Protein AF-A0A9P7EQU3-F1 (afdb_monomer_lite)

Secondary structure (DSSP, 8-state):
-HHHHHHHHHHTTPPPPGGGS-HHHHTTS-----GGGGSS--PPPP-HHHHHHHHHHHHHH-TTHHHHHTSHHHHHHHHHH-TT--GGGS----

Structure (mmCIF, N/CA/C/O backbone):
data_AF-A0A9P7EQU3-F1
#
_entry.id   AF-A0A9P7EQU3-F1
#
loop_
_atom_site.group_PDB
_atom_site.id
_atom_site.type_symbol
_atom_site.label_atom_id
_atom_site.label_alt_id
_atom_site.label_comp_id
_atom_site.label_asym_id
_atom_site.label_entity_id
_atom_site.label_seq_id
_atom_site.pdbx_PDB_ins_code
_atom_site.Cartn_x
_atom_site.Cartn_y
_atom_site.Cartn_z
_atom_site.occupancy
_atom_site.B_iso_or_equiv
_atom_site.auth_seq_id
_atom_site.auth_comp_id
_atom_site.auth_asym_id
_atom_site.auth_atom_id
_atom_site.pdbx_PDB_model_num
ATOM 1 N N . HIS A 1 1 ? -33.448 10.717 46.526 1.00 63.88 1 HIS A N 1
ATOM 2 C CA . HIS A 1 1 ? -33.727 10.136 45.194 1.00 63.88 1 HIS A CA 1
ATOM 3 C C . HIS A 1 1 ? -32.862 8.915 44.875 1.00 63.88 1 HIS A C 1
ATOM 5 O O . HIS A 1 1 ? -33.439 7.856 44.687 1.00 63.88 1 HIS A O 1
ATOM 11 N N . PHE A 1 2 ? -31.523 8.987 44.901 1.00 76.06 2 PHE A N 1
ATOM 12 C CA . PHE A 1 2 ? -30.663 7.815 44.635 1.00 76.06 2 PHE A CA 1
ATOM 13 C C . PHE A 1 2 ? -30.882 6.583 45.550 1.00 76.06 2 PHE A C 1
ATOM 15 O O . PHE A 1 2 ? -30.907 5.475 45.023 1.00 76.06 2 PHE A O 1
ATOM 22 N N . PRO A 1 3 ? -31.127 6.717 46.873 1.00 78.81 3 PRO A N 1
ATOM 23 C CA . PRO A 1 3 ? -31.361 5.549 47.735 1.00 78.81 3 PRO A CA 1
ATOM 24 C C . PRO A 1 3 ? -32.598 4.722 47.354 1.00 78.81 3 PRO A C 1
ATOM 26 O O . PRO A 1 3 ? -32.574 3.504 47.462 1.00 78.81 3 PRO A O 1
ATOM 29 N N . VAL A 1 4 ? -33.654 5.384 46.866 1.00 83.75 4 VAL A N 1
ATOM 30 C CA . VAL A 1 4 ? -34.896 4.731 46.412 1.00 83.75 4 VAL A CA 1
ATOM 31 C C . VAL A 1 4 ? -34.685 4.030 45.068 1.00 83.75 4 VAL A C 1
ATOM 33 O O . VAL A 1 4 ? -35.199 2.942 44.848 1.00 83.75 4 VAL A O 1
ATOM 36 N N . TYR A 1 5 ? -33.893 4.632 44.179 1.00 80.12 5 TYR A N 1
ATOM 37 C CA . TYR A 1 5 ? -33.499 4.012 42.912 1.00 80.12 5 TYR A CA 1
ATOM 38 C C . TYR A 1 5 ? -32.643 2.756 43.143 1.00 80.12 5 TYR A C 1
ATOM 40 O O . TYR A 1 5 ? -32.908 1.710 42.558 1.00 80.12 5 TYR A O 1
ATOM 48 N N . LYS A 1 6 ? -31.666 2.835 44.057 1.00 84.38 6 LYS A N 1
ATOM 49 C CA . LYS A 1 6 ? -30.803 1.707 44.422 1.00 84.38 6 LYS A CA 1
ATOM 50 C C . LYS A 1 6 ? -31.610 0.517 44.955 1.00 84.38 6 LYS A C 1
ATOM 52 O O . LYS A 1 6 ? -31.421 -0.592 44.468 1.00 84.38 6 LYS A O 1
ATOM 57 N N . SER A 1 7 ? -32.531 0.749 45.894 1.00 83.62 7 SER A N 1
ATOM 58 C CA . SER A 1 7 ? -33.336 -0.335 46.473 1.00 83.62 7 SER A CA 1
ATOM 59 C C . SER A 1 7 ? -34.270 -0.998 45.456 1.00 83.62 7 SER A C 1
ATOM 61 O O . SER A 1 7 ? -34.519 -2.196 45.544 1.00 83.62 7 SER A O 1
ATOM 63 N N . GLN A 1 8 ? -34.764 -0.250 44.464 1.00 84.31 8 GLN A N 1
ATOM 64 C CA . GLN A 1 8 ? -35.579 -0.801 43.378 1.00 84.31 8 GLN A CA 1
ATOM 65 C C . GLN A 1 8 ? -34.765 -1.665 42.407 1.00 84.31 8 GLN A C 1
ATOM 67 O O . GLN A 1 8 ? -35.268 -2.694 41.965 1.00 84.31 8 GLN A O 1
ATOM 72 N N . CYS A 1 9 ? -33.522 -1.281 42.100 1.00 84.38 9 CYS A N 1
ATOM 73 C CA . CYS A 1 9 ? -32.623 -2.094 41.280 1.00 84.38 9 CYS A CA 1
ATOM 74 C C . CYS A 1 9 ? -32.210 -3.390 41.995 1.00 84.38 9 CYS A C 1
ATOM 76 O O . CYS A 1 9 ? -32.250 -4.452 41.382 1.00 84.38 9 CYS A O 1
ATOM 78 N N . GLU A 1 10 ? -31.895 -3.325 43.294 1.00 87.25 10 GLU A N 1
ATOM 79 C CA . GLU A 1 10 ? -31.544 -4.504 44.104 1.00 87.25 10 GLU A CA 1
ATOM 80 C C . GLU A 1 10 ? -32.722 -5.480 44.246 1.00 87.25 10 GLU A C 1
ATOM 82 O O . GLU A 1 10 ? -32.538 -6.688 44.141 1.00 87.25 10 GLU A O 1
ATOM 87 N N . ALA A 1 11 ? -33.950 -4.976 44.411 1.00 85.56 11 ALA A N 1
ATOM 88 C CA . ALA A 1 11 ? -35.148 -5.814 44.499 1.00 85.56 11 ALA A CA 1
ATOM 89 C C . ALA A 1 11 ? -35.501 -6.538 43.186 1.00 85.56 11 ALA A C 1
ATOM 91 O O . ALA A 1 11 ? -36.273 -7.495 43.206 1.00 85.56 11 ALA A O 1
ATOM 92 N N . GLN A 1 12 ? -34.977 -6.068 42.052 1.00 84.31 12 GLN A N 1
ATOM 93 C CA . GLN A 1 12 ? -35.246 -6.621 40.722 1.00 84.31 12 GLN A CA 1
ATOM 94 C C . GLN A 1 12 ? -34.032 -7.348 40.127 1.00 84.31 12 GLN A C 1
ATOM 96 O O . GLN A 1 12 ? -34.094 -7.774 38.977 1.00 84.31 12 GLN A O 1
ATOM 101 N N . ASP A 1 13 ? -32.947 -7.484 40.897 1.00 82.38 13 ASP A N 1
ATOM 102 C CA . ASP A 1 13 ? -31.673 -8.073 40.463 1.00 82.38 13 ASP A CA 1
ATOM 103 C C . ASP A 1 13 ? -31.100 -7.401 39.193 1.00 82.38 13 ASP A C 1
ATOM 105 O O . ASP A 1 13 ? -30.550 -8.028 38.287 1.00 82.38 13 ASP A O 1
ATOM 109 N N . ILE A 1 14 ? -31.280 -6.078 39.098 1.00 80.88 14 ILE A N 1
ATOM 110 C CA . ILE A 1 14 ? -30.824 -5.258 37.972 1.00 80.88 14 ILE A CA 1
ATOM 111 C C . ILE A 1 14 ? -29.534 -4.544 38.373 1.00 80.88 14 ILE A C 1
ATOM 113 O O . ILE A 1 14 ? -29.479 -3.843 39.387 1.00 80.88 14 ILE A O 1
ATOM 117 N N . ALA A 1 15 ? -28.504 -4.656 37.532 1.00 80.25 15 ALA A N 1
ATOM 118 C CA . ALA A 1 15 ? -27.253 -3.927 37.714 1.00 80.25 15 ALA A CA 1
ATOM 119 C C . ALA A 1 15 ? -27.495 -2.405 37.745 1.00 80.25 15 ALA A C 1
ATOM 121 O O . ALA A 1 15 ? -28.142 -1.840 36.857 1.00 80.25 15 ALA A O 1
ATOM 122 N N . LEU A 1 16 ? -26.962 -1.727 38.767 1.00 80.06 16 LEU A N 1
ATOM 123 C CA . LEU A 1 16 ? -27.107 -0.278 38.908 1.00 80.06 16 LEU A CA 1
ATOM 124 C C . LEU A 1 16 ? -26.442 0.455 37.738 1.00 80.06 16 LEU A C 1
ATOM 126 O O . LEU A 1 16 ? -25.273 0.234 37.429 1.00 80.06 16 LEU A O 1
ATOM 130 N N . ASN A 1 17 ? -27.164 1.402 37.140 1.00 77.31 17 ASN A N 1
ATOM 131 C CA . ASN A 1 17 ? -26.600 2.255 36.104 1.00 77.31 17 ASN A CA 1
ATOM 132 C C . ASN A 1 17 ? -25.586 3.237 36.713 1.00 77.31 17 ASN A C 1
ATOM 134 O O . ASN A 1 17 ? -25.946 4.077 37.542 1.00 77.31 17 ASN A O 1
ATOM 138 N N . GLU A 1 18 ? -24.337 3.185 36.250 1.00 72.56 18 GLU A N 1
ATOM 139 C CA . GLU A 1 18 ? -23.241 4.035 36.733 1.00 72.56 18 GLU A CA 1
ATOM 140 C C . GLU A 1 18 ? -23.527 5.539 36.643 1.00 72.56 18 GLU A C 1
ATOM 142 O O . GLU A 1 18 ? -23.014 6.322 37.441 1.00 72.56 18 GLU A O 1
ATOM 147 N N . ARG A 1 19 ? -24.363 5.968 35.689 1.00 73.69 19 ARG A N 1
ATOM 148 C CA . ARG A 1 19 ? -24.722 7.384 35.506 1.00 73.69 19 ARG A CA 1
ATOM 149 C C . ARG A 1 19 ? -25.685 7.893 36.578 1.00 73.69 19 ARG A C 1
ATOM 151 O O . ARG A 1 19 ? -25.777 9.100 36.774 1.00 73.69 19 ARG A O 1
ATOM 158 N N . ALA A 1 20 ? -26.403 6.991 37.246 1.00 71.56 20 ALA A N 1
ATOM 159 C CA . ALA A 1 20 ? -27.312 7.323 38.337 1.00 71.56 20 ALA A CA 1
ATOM 160 C C . ALA A 1 20 ? -26.601 7.360 39.700 1.00 71.56 20 ALA A C 1
ATOM 162 O O . ALA A 1 20 ? -27.175 7.869 40.663 1.00 71.56 20 ALA A O 1
ATOM 163 N N . ILE A 1 21 ? -25.365 6.849 39.787 1.00 74.12 21 ILE A N 1
ATOM 164 C CA . ILE A 1 21 ? -24.550 6.871 41.003 1.00 74.12 21 ILE A CA 1
ATOM 165 C C . ILE A 1 21 ? -24.048 8.306 41.243 1.00 74.12 21 ILE A C 1
ATOM 167 O O . ILE A 1 21 ? -23.343 8.857 40.394 1.00 74.12 21 ILE A O 1
ATOM 171 N N . PRO A 1 22 ? -24.382 8.939 42.385 1.00 73.00 22 PRO A N 1
ATOM 172 C CA . PRO A 1 22 ? -23.924 10.281 42.707 1.00 73.00 22 PRO A CA 1
ATOM 173 C C . PRO A 1 22 ? -22.399 10.349 42.715 1.00 73.00 22 PRO A C 1
ATOM 175 O O . PRO A 1 22 ? -21.729 9.458 43.241 1.00 73.00 22 PRO A O 1
ATOM 178 N N . ALA A 1 23 ? -21.849 11.447 42.196 1.00 64.75 23 ALA A N 1
ATOM 179 C CA . ALA A 1 23 ? -20.405 11.664 42.117 1.00 64.75 23 ALA A CA 1
ATOM 180 C C . ALA A 1 23 ? -19.692 11.545 43.482 1.00 64.75 23 ALA A C 1
ATOM 182 O O . ALA A 1 23 ? -18.543 11.123 43.534 1.00 64.75 23 ALA A O 1
ATOM 183 N N . SER A 1 24 ? -20.386 11.821 44.595 1.00 62.88 24 SER A N 1
ATOM 184 C CA . SER A 1 24 ? -19.854 11.642 45.954 1.00 62.88 24 SER A CA 1
ATOM 185 C C . SER A 1 24 ? -19.534 10.186 46.320 1.00 62.88 24 SER A C 1
ATOM 187 O O . SER A 1 24 ? -18.690 9.960 47.178 1.00 62.88 24 SER A O 1
ATOM 189 N N . VAL A 1 25 ? -20.172 9.208 45.670 1.00 59.31 25 VAL A N 1
ATOM 190 C CA . VAL A 1 25 ? -19.891 7.766 45.822 1.00 59.31 25 VAL A CA 1
ATOM 191 C C . VAL A 1 25 ? -18.873 7.291 44.778 1.00 59.31 25 VAL A C 1
ATOM 193 O O . VAL A 1 25 ? -18.153 6.323 45.000 1.00 59.31 25 VAL A O 1
ATOM 196 N N . ARG A 1 26 ? -18.785 7.993 43.642 1.00 54.09 26 ARG A N 1
ATOM 197 C CA . ARG A 1 26 ? -17.912 7.661 42.506 1.00 54.09 26 ARG A CA 1
ATOM 198 C C . ARG A 1 26 ? -16.434 8.007 42.745 1.00 54.09 26 ARG A C 1
ATOM 200 O O . ARG A 1 26 ? -15.566 7.462 42.076 1.00 54.09 26 ARG A O 1
ATOM 207 N N . ASN A 1 27 ? -16.141 8.867 43.721 1.00 49.56 27 ASN A N 1
ATOM 208 C CA . ASN A 1 27 ? -14.785 9.355 44.008 1.00 49.56 27 ASN A CA 1
ATOM 209 C C . ASN A 1 27 ? -13.871 8.350 44.739 1.00 49.56 27 ASN A C 1
ATOM 211 O O . ASN A 1 27 ? -12.747 8.702 45.084 1.00 49.56 27 ASN A O 1
ATOM 215 N N . SER A 1 28 ? -14.318 7.110 44.963 1.00 47.97 28 SER A N 1
ATOM 216 C CA . SER A 1 28 ? -13.509 6.059 45.600 1.00 47.97 28 SER A CA 1
ATOM 217 C C . SER A 1 28 ? -12.764 5.152 44.615 1.00 47.97 28 SER A C 1
ATOM 219 O O . SER A 1 28 ? -12.055 4.255 45.058 1.00 47.97 28 SER A O 1
ATOM 221 N N . SER A 1 29 ? -12.909 5.337 43.300 1.00 45.47 29 SER A N 1
ATOM 222 C CA . SER A 1 29 ? -12.255 4.468 42.314 1.00 45.47 29 SER A CA 1
ATOM 223 C C . SER A 1 29 ? -11.717 5.265 41.128 1.00 45.47 29 SER A C 1
ATOM 225 O O . SER A 1 29 ? -12.431 5.572 40.179 1.00 45.47 29 SER A O 1
ATOM 227 N N . GLU A 1 30 ? -10.447 5.630 41.274 1.00 52.38 30 GLU A N 1
ATOM 228 C CA . GLU A 1 30 ? -9.375 5.540 40.282 1.00 52.38 30 GLU A CA 1
ATOM 229 C C . GLU A 1 30 ? -9.666 5.857 38.802 1.00 52.38 30 GLU A C 1
ATOM 231 O O . GLU A 1 30 ? -10.408 5.178 38.102 1.00 52.38 30 GLU A O 1
ATOM 236 N N . 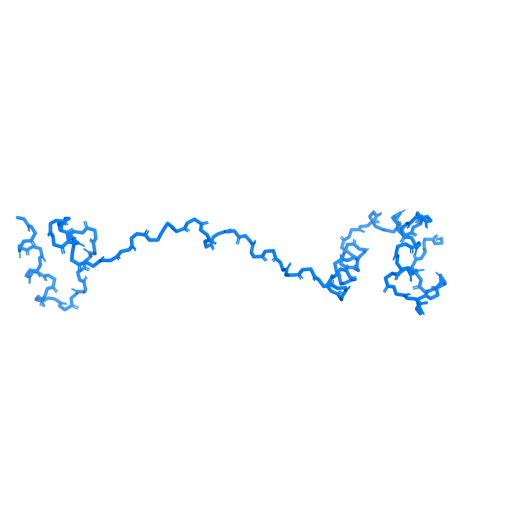HIS A 1 31 ? -8.866 6.808 38.309 1.00 49.09 31 HIS A N 1
ATOM 237 C CA . HIS A 1 31 ? -8.385 6.917 36.932 1.00 49.09 31 HIS A CA 1
ATOM 238 C C . HIS A 1 31 ? -9.439 7.152 35.840 1.00 49.09 31 HIS A C 1
ATOM 240 O O . HIS A 1 31 ? -9.827 6.260 35.089 1.00 49.09 31 HIS A O 1
ATOM 246 N N . GLN A 1 32 ? -9.750 8.430 35.610 1.00 47.50 32 GLN A N 1
ATOM 247 C CA . GLN A 1 32 ? -10.157 8.881 34.280 1.00 47.50 32 GLN A CA 1
ATOM 248 C C . GLN A 1 32 ? -8.992 8.683 33.294 1.00 47.50 32 GLN A C 1
ATOM 250 O O . GLN A 1 32 ? -8.118 9.538 33.172 1.00 47.50 32 GLN A O 1
ATOM 255 N N . LYS A 1 33 ? -8.987 7.556 32.575 1.00 50.69 33 LYS A N 1
ATOM 256 C CA . LYS A 1 33 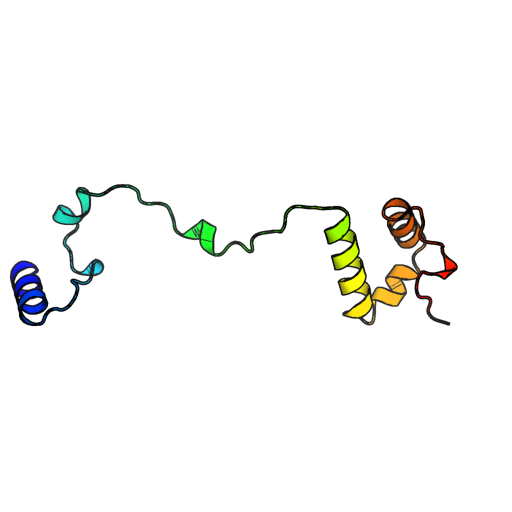? -8.314 7.447 31.276 1.00 50.69 33 LYS A CA 1
ATOM 257 C C . LYS A 1 33 ? -9.287 7.946 30.212 1.00 50.69 33 LYS A C 1
ATOM 259 O O . LYS A 1 33 ? -10.384 7.416 30.058 1.00 50.69 33 LYS A O 1
ATOM 264 N N . THR A 1 34 ? -8.908 9.013 29.529 1.00 52.19 34 THR A N 1
ATOM 265 C CA . THR A 1 34 ? -9.624 9.580 28.386 1.00 52.19 34 THR A CA 1
ATOM 266 C C . THR A 1 34 ? -9.781 8.528 27.279 1.00 52.19 34 THR A C 1
ATOM 268 O O . THR A 1 34 ? -8.807 7.933 26.833 1.00 52.19 34 THR A O 1
ATOM 271 N N . LEU A 1 35 ? -11.023 8.294 26.843 1.00 50.38 35 LEU A N 1
ATOM 272 C CA . LEU A 1 35 ? -11.441 7.283 25.853 1.00 50.38 35 LEU A CA 1
ATOM 273 C C . LEU A 1 35 ? -11.032 7.589 24.394 1.00 50.38 35 LEU A C 1
ATOM 275 O O . LEU A 1 35 ? -11.396 6.837 23.490 1.00 50.38 35 LEU A O 1
ATOM 279 N N . ASP A 1 36 ? -10.262 8.649 24.153 1.00 48.72 36 ASP A N 1
ATOM 280 C CA . ASP A 1 36 ? -9.947 9.131 22.799 1.00 48.72 36 ASP A CA 1
ATOM 281 C C . ASP A 1 36 ? -8.919 8.263 22.048 1.00 48.72 36 ASP A C 1
ATOM 283 O O . ASP A 1 36 ? -8.849 8.277 20.824 1.00 48.72 36 ASP A O 1
ATOM 287 N N . GLU A 1 37 ? -8.147 7.436 22.756 1.00 53.78 37 GLU A N 1
ATOM 288 C CA . GLU A 1 37 ? -7.119 6.585 22.134 1.00 53.78 37 GLU A CA 1
ATOM 289 C C . GLU A 1 37 ? -7.696 5.335 21.441 1.00 53.78 37 GLU A C 1
ATOM 291 O O . GLU A 1 37 ? -7.015 4.673 20.660 1.00 53.78 37 GLU A O 1
ATOM 296 N N . SER A 1 38 ? -8.960 4.993 21.714 1.00 53.25 38 SER A N 1
ATOM 297 C CA . SER A 1 38 ? -9.568 3.735 21.255 1.00 53.25 38 SER A CA 1
ATOM 298 C C . SER A 1 38 ? -10.177 3.788 19.848 1.00 53.25 38 SER A C 1
ATOM 300 O O . SER A 1 38 ? -10.515 2.740 19.298 1.00 53.25 38 SER A O 1
ATOM 302 N N . LEU A 1 39 ? -10.284 4.983 19.255 1.00 57.41 39 LEU A N 1
ATOM 303 C CA . LEU A 1 39 ? -10.818 5.199 17.903 1.00 57.41 39 LEU A CA 1
ATOM 304 C C . LEU A 1 39 ? -9.755 5.631 16.888 1.00 57.41 39 LEU A C 1
ATOM 306 O O . LEU A 1 39 ? -10.061 5.739 15.700 1.00 57.41 39 LEU A O 1
ATOM 310 N N . ALA A 1 40 ? -8.511 5.855 17.319 1.00 60.72 40 ALA A N 1
ATOM 311 C CA . ALA A 1 40 ? -7.423 6.041 16.376 1.00 60.72 40 ALA A CA 1
ATOM 312 C C . ALA A 1 40 ? -7.233 4.717 15.617 1.00 60.72 40 ALA A C 1
ATOM 314 O O . ALA A 1 40 ? -7.020 3.682 16.264 1.00 60.72 40 ALA A O 1
ATOM 315 N N . PRO A 1 41 ? -7.318 4.701 14.271 1.00 60.72 41 PRO A N 1
ATOM 316 C CA . PRO A 1 41 ? -6.938 3.517 13.522 1.00 60.72 41 PRO A CA 1
ATOM 317 C C . PRO A 1 41 ? -5.521 3.169 13.963 1.00 60.72 41 PRO A C 1
ATOM 319 O O . PRO A 1 41 ? -4.618 4.004 13.884 1.00 60.72 41 PRO A O 1
ATOM 322 N N . LYS A 1 42 ? -5.343 1.966 14.515 1.00 72.00 42 LYS A N 1
ATOM 323 C CA . LYS A 1 42 ? -4.020 1.476 14.890 1.00 72.00 42 LYS A CA 1
ATOM 324 C C . LYS A 1 42 ? -3.211 1.407 13.607 1.00 72.00 42 LYS A C 1
ATOM 326 O O . LYS A 1 42 ? -3.357 0.454 12.847 1.00 72.00 42 LYS A O 1
ATOM 331 N N . ILE A 1 43 ? -2.407 2.439 13.359 1.00 75.81 43 ILE A N 1
ATOM 332 C CA . ILE A 1 43 ? -1.486 2.461 12.233 1.00 75.81 43 ILE A CA 1
ATOM 333 C C . ILE A 1 43 ? -0.566 1.259 12.456 1.00 75.81 43 ILE A C 1
ATOM 335 O O . ILE A 1 43 ? 0.085 1.187 13.507 1.00 75.81 43 ILE A O 1
ATOM 339 N N . PRO A 1 44 ? -0.569 0.272 11.548 1.00 77.50 44 PRO A N 1
ATOM 340 C CA . PRO A 1 44 ? 0.264 -0.902 11.713 1.00 77.50 44 PRO A CA 1
ATOM 341 C C . PRO A 1 44 ? 1.722 -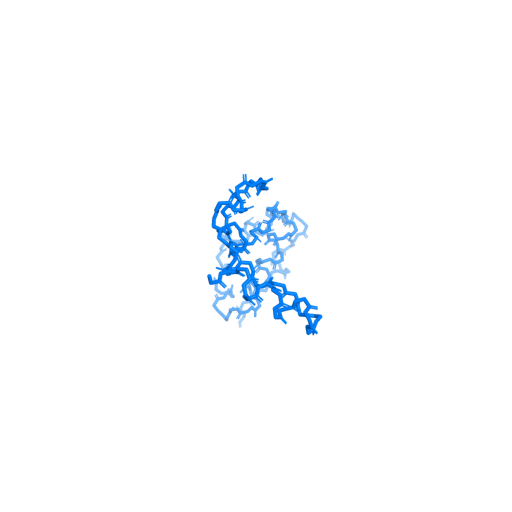0.463 11.803 1.00 77.50 44 PRO A C 1
ATOM 343 O O . PRO A 1 44 ? 2.135 0.524 11.189 1.00 77.50 44 PRO A O 1
ATOM 346 N N . GLN A 1 45 ? 2.514 -1.190 12.590 1.00 84.56 45 GLN A N 1
ATOM 347 C CA . GLN A 1 45 ? 3.946 -0.931 12.629 1.00 84.56 45 GLN A CA 1
ATOM 348 C C . GLN A 1 45 ? 4.514 -1.048 11.216 1.00 84.56 45 GLN A C 1
ATOM 350 O O . GLN A 1 45 ? 4.207 -1.995 10.487 1.00 84.56 45 GLN A O 1
ATOM 355 N N . PHE A 1 46 ? 5.351 -0.084 10.837 1.00 82.56 46 PHE A N 1
ATOM 356 C CA . PHE A 1 46 ? 6.020 -0.131 9.549 1.00 82.56 46 PHE A CA 1
ATOM 357 C C . PHE A 1 46 ? 6.895 -1.381 9.483 1.00 82.56 46 PHE A C 1
ATOM 359 O O . PHE A 1 46 ? 7.806 -1.572 10.291 1.00 82.56 46 PHE A O 1
ATOM 366 N N . THR A 1 47 ? 6.639 -2.217 8.485 1.00 88.12 47 THR A N 1
ATOM 367 C CA . THR A 1 47 ? 7.497 -3.346 8.153 1.00 88.12 47 THR A CA 1
ATOM 368 C C . THR A 1 47 ? 7.759 -3.338 6.659 1.00 88.12 47 THR A C 1
ATOM 370 O O . THR A 1 47 ? 6.933 -2.895 5.864 1.00 88.12 47 THR A O 1
ATOM 373 N N . LYS A 1 48 ? 8.924 -3.851 6.262 1.00 80.75 48 LYS A N 1
ATOM 374 C CA . LYS A 1 48 ? 9.277 -3.983 4.848 1.00 80.75 48 LYS A CA 1
ATOM 375 C C . LYS A 1 48 ? 8.287 -4.881 4.093 1.00 80.75 48 LYS A C 1
ATOM 377 O O . LYS A 1 48 ? 7.943 -4.570 2.961 1.00 80.75 48 LYS A O 1
ATOM 382 N N . ALA A 1 49 ? 7.837 -5.963 4.735 1.00 79.56 49 ALA A N 1
ATOM 383 C CA . ALA A 1 49 ? 6.814 -6.855 4.195 1.00 79.56 49 ALA A CA 1
ATOM 384 C C . ALA A 1 49 ? 5.481 -6.114 4.016 1.00 79.56 49 ALA A C 1
ATOM 386 O O . ALA A 1 49 ? 4.977 -6.053 2.904 1.00 79.56 49 ALA A O 1
ATOM 387 N N . GLY A 1 50 ? 5.007 -5.423 5.058 1.00 86.31 50 GLY A N 1
ATOM 388 C CA . GLY A 1 50 ? 3.764 -4.655 4.987 1.00 86.31 50 GLY A CA 1
ATOM 389 C C . GLY A 1 50 ? 3.798 -3.542 3.940 1.00 86.31 50 GLY A C 1
ATOM 390 O O . GLY A 1 50 ? 2.816 -3.337 3.242 1.00 86.31 50 GLY A O 1
ATOM 391 N N . LEU A 1 51 ? 4.934 -2.857 3.758 1.00 84.69 51 LEU A N 1
ATOM 392 C CA . LEU A 1 51 ? 5.079 -1.874 2.678 1.00 84.69 51 LEU A CA 1
ATOM 393 C C . LEU A 1 51 ? 4.881 -2.513 1.295 1.00 84.69 51 LEU A C 1
ATOM 395 O O . LEU A 1 51 ? 4.228 -1.918 0.444 1.00 84.69 51 LEU A O 1
ATOM 399 N N . MET A 1 52 ? 5.438 -3.705 1.068 1.00 81.75 52 MET A N 1
ATOM 400 C CA . MET A 1 52 ? 5.252 -4.423 -0.195 1.00 81.75 52 MET A CA 1
ATOM 401 C C . MET A 1 52 ? 3.798 -4.847 -0.386 1.00 81.75 52 MET A C 1
ATOM 403 O O . MET A 1 52 ? 3.263 -4.647 -1.472 1.00 81.75 52 MET A O 1
ATOM 407 N N . ASP A 1 53 ? 3.157 -5.361 0.663 1.00 84.00 53 ASP A N 1
ATOM 408 C CA . ASP A 1 53 ? 1.754 -5.779 0.619 1.00 84.00 53 ASP A CA 1
ATOM 409 C C . ASP A 1 53 ? 0.837 -4.601 0.260 1.00 84.00 53 ASP A C 1
ATOM 411 O O . ASP A 1 53 ? 0.022 -4.713 -0.653 1.00 84.00 53 ASP A O 1
ATOM 415 N N . TYR A 1 54 ? 1.040 -3.434 0.882 1.00 85.50 54 TYR A N 1
ATOM 416 C CA . TYR A 1 54 ? 0.268 -2.226 0.574 1.00 85.50 54 TYR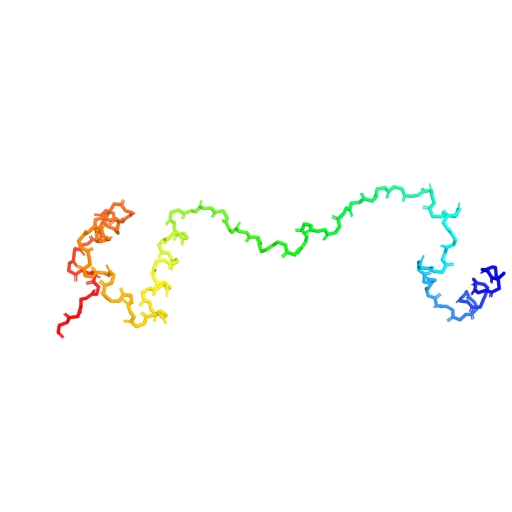 A CA 1
ATOM 417 C C . TYR A 1 54 ? 0.543 -1.663 -0.822 1.00 85.50 54 TYR A C 1
ATOM 419 O O . TYR A 1 54 ? -0.357 -1.114 -1.451 1.00 85.50 54 TYR A O 1
ATOM 427 N N . ILE A 1 55 ? 1.770 -1.789 -1.336 1.00 82.12 55 ILE A N 1
ATOM 428 C CA . ILE A 1 55 ? 2.068 -1.401 -2.720 1.00 82.12 55 ILE A CA 1
ATOM 429 C C . ILE A 1 55 ? 1.362 -2.341 -3.704 1.00 82.12 55 ILE A C 1
ATOM 431 O O . ILE A 1 55 ? 0.820 -1.875 -4.702 1.00 82.12 55 ILE A O 1
ATOM 435 N N . VAL A 1 56 ? 1.338 -3.648 -3.435 1.00 78.44 56 VAL A N 1
ATOM 436 C CA . VAL A 1 56 ? 0.592 -4.608 -4.261 1.00 78.44 56 VAL A CA 1
ATOM 437 C C . VAL A 1 56 ? -0.906 -4.316 -4.203 1.00 78.44 56 VAL A C 1
ATOM 439 O O . VAL A 1 56 ? -1.547 -4.280 -5.247 1.00 78.44 56 VAL A O 1
ATOM 442 N N . GLU A 1 57 ? -1.454 -4.047 -3.017 1.00 83.00 57 GLU A N 1
ATOM 443 C CA . GLU A 1 57 ? -2.855 -3.653 -2.844 1.00 83.00 57 GLU A CA 1
ATOM 444 C C . GLU A 1 57 ? -3.187 -2.385 -3.637 1.00 83.00 57 GLU A C 1
ATOM 446 O O . GLU A 1 57 ? -4.198 -2.364 -4.336 1.00 83.00 57 GLU A O 1
ATOM 451 N N . LEU A 1 58 ? -2.311 -1.373 -3.604 1.00 78.75 58 LEU A N 1
ATOM 452 C CA . LEU A 1 58 ? -2.441 -0.163 -4.416 1.00 78.75 58 LEU A CA 1
ATOM 453 C C . LEU A 1 58 ? -2.462 -0.499 -5.913 1.00 78.75 58 LEU A C 1
ATOM 455 O O . LEU A 1 58 ? -3.301 0.022 -6.634 1.00 78.75 58 LEU A O 1
ATOM 459 N N . ILE A 1 59 ? -1.568 -1.385 -6.370 1.00 73.12 59 ILE A N 1
ATOM 460 C CA . ILE A 1 59 ? -1.481 -1.801 -7.779 1.00 73.12 59 ILE A CA 1
ATOM 461 C C . ILE A 1 59 ? -2.730 -2.557 -8.244 1.00 73.12 59 ILE A C 1
ATOM 463 O O . ILE A 1 59 ? -3.163 -2.376 -9.376 1.00 73.12 59 ILE A O 1
ATOM 467 N N . VAL A 1 60 ? -3.291 -3.416 -7.394 1.00 73.88 60 VAL A N 1
ATOM 468 C CA . VAL A 1 60 ? -4.418 -4.293 -7.748 1.00 73.88 60 VAL A CA 1
ATOM 469 C C . VAL A 1 60 ? -5.772 -3.597 -7.589 1.00 73.88 60 VAL A C 1
ATOM 471 O O . VAL A 1 60 ? -6.698 -3.901 -8.337 1.00 73.88 60 VAL A O 1
ATOM 474 N N . SER A 1 61 ? -5.909 -2.696 -6.615 1.00 74.81 61 SER A N 1
ATOM 475 C CA . SER A 1 61 ? -7.193 -2.060 -6.283 1.00 74.81 61 SER A CA 1
ATOM 476 C C . SER A 1 61 ? -7.505 -0.841 -7.150 1.00 74.81 61 SER A C 1
ATOM 478 O O . SER A 1 61 ? -8.675 -0.521 -7.342 1.00 74.81 61 SER A O 1
ATOM 480 N N . GLU A 1 62 ? -6.477 -0.164 -7.663 1.00 66.62 62 GLU A N 1
ATOM 481 C CA . GLU A 1 62 ? -6.608 1.075 -8.431 1.00 66.62 62 GLU A CA 1
ATOM 482 C C . GLU A 1 62 ? -6.166 0.850 -9.882 1.00 66.62 62 GLU A C 1
ATOM 484 O O . GLU A 1 62 ? -5.013 0.518 -10.152 1.00 66.62 62 GLU A O 1
ATOM 489 N N . ASP A 1 63 ? -7.058 1.109 -10.837 1.00 62.59 63 ASP A N 1
ATOM 490 C CA . ASP A 1 63 ? -6.781 0.972 -12.280 1.00 62.59 63 ASP A CA 1
ATOM 491 C C . ASP A 1 63 ? -5.672 1.952 -12.750 1.00 62.59 63 ASP A C 1
ATOM 493 O O . ASP A 1 63 ? -4.942 1.713 -13.712 1.00 62.59 63 ASP A O 1
ATOM 497 N N . GLU A 1 64 ? -5.467 3.049 -12.008 1.00 62.00 64 GLU A N 1
ATOM 498 C CA . GLU A 1 64 ? -4.407 4.040 -12.246 1.00 62.00 64 GLU A CA 1
ATOM 499 C C . GLU A 1 64 ? -3.015 3.574 -11.795 1.00 62.00 64 GLU A C 1
ATOM 501 O O . GLU A 1 64 ? -1.997 4.134 -12.213 1.00 62.00 64 GLU A O 1
ATOM 506 N N . ALA A 1 65 ? -2.921 2.547 -10.952 1.00 62.72 65 ALA A N 1
ATOM 507 C CA . ALA A 1 65 ? -1.648 2.145 -10.372 1.00 62.72 65 ALA A CA 1
ATOM 508 C C . ALA A 1 65 ? -0.724 1.432 -11.373 1.00 62.72 65 ALA A C 1
ATOM 510 O O . ALA A 1 65 ? 0.493 1.414 -11.175 1.00 62.72 65 ALA A O 1
ATOM 511 N N . ILE A 1 66 ? -1.261 0.975 -12.509 1.00 64.81 66 ILE A N 1
ATOM 512 C CA . ILE A 1 66 ? -0.471 0.536 -13.667 1.00 64.81 66 ILE A CA 1
ATOM 513 C C . ILE A 1 66 ? 0.367 1.706 -14.222 1.00 64.81 66 ILE A C 1
ATOM 515 O O . ILE A 1 66 ? 1.550 1.549 -14.519 1.00 64.81 66 ILE A O 1
ATOM 519 N N . GLN A 1 67 ? -0.169 2.933 -14.227 1.00 72.81 67 GLN A N 1
ATOM 520 C CA . GLN A 1 67 ? 0.607 4.112 -14.634 1.00 72.81 67 GLN A CA 1
ATOM 521 C C . GLN A 1 67 ? 1.744 4.429 -13.653 1.00 72.81 67 GLN A C 1
ATOM 523 O O . GLN A 1 67 ? 2.737 5.061 -14.033 1.00 72.81 67 GLN A O 1
ATOM 528 N N . LEU A 1 68 ? 1.601 4.024 -12.385 1.00 75.56 68 LEU A N 1
ATOM 529 C CA . LEU A 1 68 ? 2.612 4.212 -11.349 1.00 75.56 68 LEU A CA 1
ATOM 530 C C . LEU A 1 68 ? 3.758 3.207 -11.501 1.00 75.56 68 LEU A C 1
ATOM 532 O O . LEU A 1 68 ? 4.919 3.617 -11.412 1.00 75.56 68 LEU A O 1
ATOM 536 N N . VAL A 1 69 ? 3.464 1.932 -11.803 1.00 75.31 69 VAL A N 1
ATOM 537 C CA . VAL A 1 69 ? 4.516 0.959 -12.148 1.00 75.31 69 VAL A CA 1
ATOM 538 C C . VAL A 1 69 ? 5.260 1.339 -13.418 1.00 75.31 69 VAL A C 1
ATOM 540 O O . VAL A 1 69 ? 6.447 1.050 -13.501 1.00 75.31 69 VAL A O 1
ATOM 543 N N . ASP A 1 70 ? 4.678 2.109 -14.334 1.00 78.50 70 ASP A N 1
ATOM 544 C CA . ASP A 1 70 ? 5.403 2.647 -15.493 1.00 78.50 70 ASP A CA 1
ATOM 545 C C . ASP A 1 70 ? 6.385 3.784 -15.164 1.00 78.50 70 ASP A C 1
ATOM 547 O O . ASP A 1 70 ? 7.260 4.123 -15.968 1.00 78.50 70 ASP A O 1
ATOM 551 N N . LYS A 1 71 ? 6.331 4.363 -13.958 1.00 83.31 71 LYS A N 1
ATOM 552 C CA . LYS A 1 71 ? 7.293 5.391 -13.540 1.00 83.31 71 LYS A CA 1
ATOM 553 C C . LYS A 1 71 ? 8.606 4.743 -13.097 1.00 83.31 71 LYS A C 1
ATOM 555 O O . LYS A 1 71 ? 8.697 4.104 -12.051 1.00 83.31 71 LYS A O 1
ATOM 560 N N . GLY A 1 72 ? 9.688 5.021 -13.826 1.00 84.44 72 GLY A N 1
ATOM 561 C CA . GLY A 1 72 ? 11.035 4.525 -13.503 1.00 84.44 72 GLY A CA 1
ATOM 562 C C . GLY A 1 72 ? 11.516 4.738 -12.048 1.00 84.44 72 GLY A C 1
ATOM 563 O O . GLY A 1 72 ? 12.196 3.861 -11.515 1.00 84.44 72 GLY A O 1
ATOM 564 N N . PRO A 1 73 ? 11.210 5.856 -11.354 1.00 87.38 73 PRO A N 1
ATOM 565 C CA . PRO A 1 73 ? 11.516 5.996 -9.925 1.00 87.38 73 PRO A CA 1
ATOM 566 C C . PRO A 1 73 ? 10.790 4.979 -9.033 1.00 87.38 73 PRO A C 1
ATOM 568 O O . PRO A 1 73 ? 11.389 4.465 -8.092 1.00 87.38 73 PRO A O 1
ATOM 571 N N . PHE A 1 74 ? 9.534 4.656 -9.345 1.00 84.94 74 PHE A N 1
ATOM 572 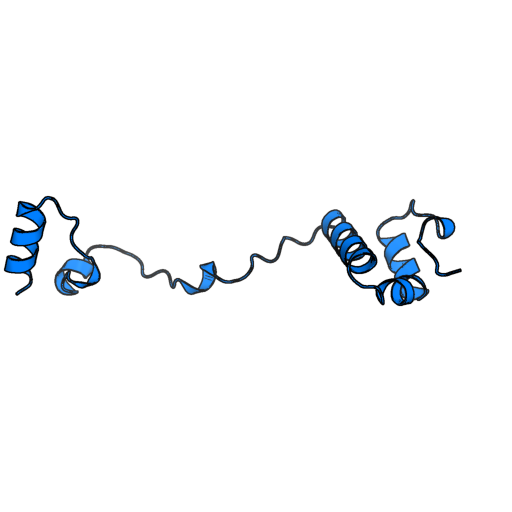C CA . PHE A 1 74 ? 8.742 3.696 -8.581 1.00 84.94 74 PHE A CA 1
ATOM 573 C C . PHE A 1 74 ? 9.250 2.265 -8.784 1.00 84.94 74 PHE A C 1
ATOM 575 O O . PHE A 1 74 ? 9.418 1.527 -7.818 1.00 84.94 74 PHE A O 1
ATOM 582 N N . ARG A 1 75 ? 9.646 1.901 -10.009 1.00 83.75 75 ARG A N 1
ATOM 583 C CA . ARG A 1 75 ? 10.325 0.618 -10.277 1.00 83.75 75 ARG A CA 1
ATOM 584 C C . ARG A 1 75 ? 11.626 0.468 -9.495 1.00 83.75 75 ARG A C 1
ATOM 586 O O . ARG A 1 75 ? 11.882 -0.582 -8.912 1.00 83.75 75 ARG A O 1
ATOM 593 N N . ARG A 1 76 ? 12.429 1.535 -9.420 1.00 87.00 76 ARG A N 1
ATOM 594 C CA . ARG A 1 76 ? 13.654 1.549 -8.603 1.00 87.00 76 ARG A CA 1
ATOM 595 C C . ARG A 1 76 ? 13.354 1.371 -7.116 1.00 87.00 76 ARG A C 1
ATOM 597 O O . ARG A 1 76 ? 14.111 0.686 -6.436 1.00 87.00 76 ARG A O 1
ATOM 604 N N . LEU A 1 77 ? 12.256 1.942 -6.619 1.00 86.69 77 LEU A N 1
ATOM 605 C CA . LEU A 1 77 ? 11.792 1.712 -5.249 1.00 86.69 77 LEU A CA 1
ATOM 606 C C . LEU A 1 77 ? 11.404 0.242 -5.034 1.00 86.69 77 LEU A C 1
ATOM 608 O O . LEU A 1 77 ? 11.852 -0.361 -4.061 1.00 86.69 77 LEU A O 1
ATOM 612 N N . LEU A 1 78 ? 10.644 -0.353 -5.956 1.00 84.06 78 LEU A N 1
ATOM 613 C CA . LEU A 1 78 ? 10.275 -1.770 -5.902 1.00 84.06 78 LEU A CA 1
ATOM 614 C C . LEU A 1 78 ? 11.505 -2.686 -5.901 1.00 84.06 78 LEU A C 1
ATOM 616 O O . LEU A 1 78 ? 11.584 -3.595 -5.083 1.00 84.06 78 LEU A O 1
ATOM 620 N N . GLN A 1 79 ? 12.496 -2.417 -6.750 1.00 85.50 79 GLN A N 1
ATOM 621 C CA . GLN A 1 79 ? 13.756 -3.169 -6.790 1.00 85.50 79 GLN A CA 1
ATOM 622 C C . GLN A 1 79 ? 14.604 -2.961 -5.529 1.00 85.50 79 GLN A C 1
ATOM 624 O O . GLN A 1 79 ? 15.215 -3.900 -5.029 1.00 85.50 79 GLN A O 1
ATOM 629 N N . TYR A 1 80 ? 14.626 -1.747 -4.971 1.00 86.56 80 TYR A N 1
ATOM 630 C CA . TYR A 1 80 ? 15.314 -1.468 -3.709 1.00 86.56 80 TYR A CA 1
ATOM 631 C C . TYR A 1 80 ? 14.694 -2.251 -2.542 1.00 86.56 80 TYR A C 1
ATOM 633 O O . TYR A 1 80 ? 15.399 -2.839 -1.717 1.00 86.56 80 TYR A O 1
ATOM 641 N N . LEU A 1 81 ? 13.362 -2.29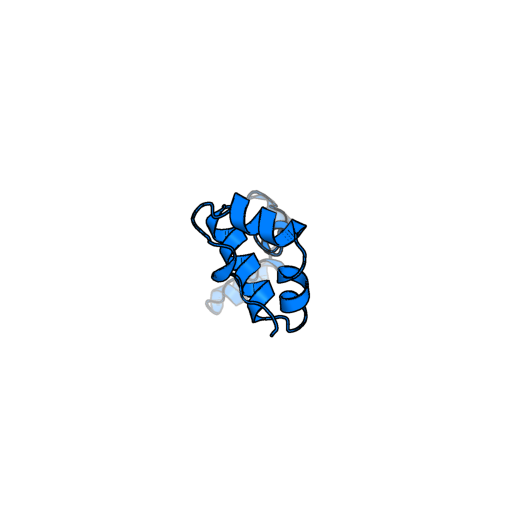8 -2.483 1.00 84.31 81 LEU A N 1
ATOM 642 C CA . LEU A 1 81 ? 12.638 -3.078 -1.485 1.00 84.31 81 LEU A CA 1
ATOM 643 C C . LEU A 1 81 ? 12.737 -4.581 -1.773 1.00 84.31 81 LEU A C 1
ATOM 645 O O . LEU A 1 81 ? 12.860 -5.373 -0.844 1.00 84.31 81 LEU A O 1
ATOM 649 N N . HIS A 1 82 ? 12.781 -5.006 -3.026 1.00 83.12 82 HIS A N 1
ATOM 650 C CA . HIS A 1 82 ? 12.852 -6.413 -3.393 1.00 83.12 82 HIS A CA 1
ATOM 651 C C . HIS A 1 82 ? 13.987 -6.656 -4.401 1.00 83.12 82 HIS A C 1
ATOM 653 O O . HIS A 1 82 ? 13.734 -6.737 -5.601 1.00 83.12 82 HIS A O 1
ATOM 659 N N . PRO A 1 83 ? 15.244 -6.825 -3.936 1.00 84.25 83 PRO A N 1
ATOM 660 C CA . PRO A 1 83 ? 16.423 -6.896 -4.813 1.00 84.25 83 PRO A CA 1
ATOM 661 C C . PRO A 1 83 ? 16.391 -8.035 -5.837 1.00 84.25 83 PRO A C 1
ATOM 663 O O . PRO A 1 83 ? 17.043 -7.959 -6.871 1.00 84.25 83 PRO A O 1
ATOM 666 N N . ASN A 1 84 ? 15.620 -9.086 -5.551 1.00 84.94 84 ASN A N 1
ATOM 667 C CA . ASN A 1 84 ? 15.446 -10.238 -6.434 1.00 84.94 84 ASN A CA 1
ATOM 668 C C . ASN A 1 84 ? 14.307 -10.048 -7.456 1.00 84.94 84 ASN A C 1
ATOM 670 O O . ASN A 1 84 ? 14.047 -10.950 -8.247 1.00 84.94 84 ASN A O 1
ATOM 674 N N . LEU A 1 85 ? 13.588 -8.919 -7.423 1.00 83.25 85 LEU A N 1
ATOM 675 C CA . LEU A 1 85 ? 12.526 -8.608 -8.378 1.00 83.25 85 LEU A CA 1
ATOM 676 C C . LEU A 1 85 ? 13.146 -8.116 -9.690 1.00 83.25 85 LEU A C 1
ATOM 678 O O . LEU A 1 85 ? 13.660 -7.001 -9.774 1.00 83.25 85 LEU A O 1
ATOM 682 N N . SER A 1 86 ? 13.093 -8.947 -10.728 1.00 81.31 86 SER A N 1
ATOM 683 C CA . SER A 1 86 ? 13.484 -8.541 -12.080 1.00 81.31 86 SER A CA 1
ATOM 684 C C . SER A 1 86 ? 12.475 -7.555 -12.671 1.00 81.31 86 SER A C 1
ATOM 686 O O . SER A 1 86 ? 11.275 -7.724 -12.473 1.00 81.31 86 SER A O 1
ATOM 688 N N . ASP A 1 87 ? 12.932 -6.590 -13.473 1.00 77.69 87 ASP A N 1
ATOM 689 C CA . ASP A 1 87 ? 12.054 -5.591 -14.112 1.00 77.69 87 ASP A CA 1
ATOM 690 C C . ASP A 1 87 ? 10.945 -6.223 -14.978 1.00 77.69 87 ASP A C 1
ATOM 692 O O . ASP A 1 87 ? 9.807 -5.762 -14.984 1.00 77.69 87 ASP A O 1
ATOM 696 N N . GLY A 1 88 ? 11.236 -7.353 -15.632 1.00 78.00 88 GLY A N 1
ATOM 697 C CA . GLY A 1 88 ? 10.252 -8.110 -16.415 1.00 78.00 88 GLY A CA 1
ATOM 698 C C . GLY A 1 88 ? 9.166 -8.816 -15.592 1.00 78.00 88 GLY A C 1
ATOM 699 O O . GLY A 1 88 ? 8.209 -9.313 -16.171 1.00 78.00 88 GLY A O 1
ATOM 700 N N . ALA A 1 89 ? 9.301 -8.871 -14.263 1.00 78.12 89 ALA A N 1
ATOM 701 C CA . ALA A 1 89 ? 8.286 -9.419 -13.361 1.00 78.12 89 ALA A CA 1
ATOM 702 C C . ALA A 1 89 ? 7.339 -8.338 -12.806 1.00 78.12 89 ALA A C 1
ATOM 704 O O . ALA A 1 89 ? 6.380 -8.666 -12.112 1.00 78.12 89 ALA A O 1
ATOM 705 N N . ILE A 1 90 ? 7.611 -7.059 -13.086 1.00 77.62 90 ILE A N 1
ATOM 706 C CA . ILE A 1 90 ? 6.717 -5.948 -12.755 1.00 77.62 90 ILE A CA 1
ATOM 707 C C . ILE A 1 90 ? 5.643 -5.890 -13.855 1.00 77.62 90 ILE A C 1
ATOM 709 O O . ILE A 1 90 ? 6.012 -5.911 -15.027 1.00 77.62 90 ILE A O 1
ATOM 713 N N . PRO A 1 91 ? 4.339 -5.854 -13.529 1.00 71.44 91 PRO A N 1
ATOM 714 C CA . PRO A 1 91 ? 3.286 -5.726 -14.535 1.00 71.44 91 PRO A CA 1
ATOM 715 C C . PRO A 1 91 ? 3.466 -4.453 -15.377 1.00 71.44 91 PRO A C 1
ATOM 717 O O . PRO A 1 91 ? 3.681 -3.378 -14.819 1.00 71.44 91 PRO A O 1
ATOM 720 N N . HIS A 1 92 ? 3.359 -4.585 -16.703 1.00 67.00 92 HIS A N 1
ATOM 721 C CA . HIS A 1 92 ? 3.441 -3.482 -17.672 1.00 67.00 92 HIS A CA 1
ATOM 722 C C . HIS A 1 92 ? 2.143 -3.404 -18.474 1.00 67.00 92 HIS A C 1
ATOM 724 O O . HIS A 1 92 ? 1.570 -4.446 -18.802 1.00 67.00 92 HIS A O 1
ATOM 730 N N . HIS A 1 93 ? 1.714 -2.198 -18.850 1.00 52.38 93 HIS A N 1
ATOM 731 C CA . HIS A 1 93 ? 0.689 -2.032 -19.880 1.00 52.38 93 HIS A CA 1
ATOM 732 C C . HIS A 1 93 ? 1.337 -2.228 -21.262 1.00 52.38 93 HIS A C 1
ATOM 734 O O . HIS A 1 93 ? 2.163 -1.415 -21.678 1.00 52.38 93 HIS A O 1
ATOM 740 N N . THR A 1 94 ? 0.996 -3.310 -21.967 1.00 53.03 94 THR A N 1
ATOM 741 C CA . THR A 1 94 ? 1.285 -3.471 -23.410 1.00 53.03 94 THR A CA 1
ATOM 742 C C . THR A 1 94 ? 0.159 -2.921 -24.258 1.00 53.03 94 THR A C 1
ATOM 744 O O . THR A 1 94 ? -1.003 -3.239 -23.928 1.00 53.03 94 THR A O 1
#

Radius of gyration: 28.56 Å; chains: 1; bounding box: 52×22×71 Å

Foldseek 3Di:
DLVVVVVVCVVVVHDDDPVSDDVVVVVPDDDDDDPVVVPPPPPDPDDLVVVVVVLVVVCVVDPCSLVVLVDPVSVVVVCVSPVPDDNVNRDHDD

Sequence (94 aa):
HFPVYKSQCEAQDIALNERAIPASVRNSSEHQKTLDESLAPKIPQFTKAGLMDYIVELIVSEDEAIQLVDKGPFRRLLQYLHPNLSDGAIPHHT

Organism: NCBI:txid1912936

pLDDT: mean 73.42, std 12.35, range [45.47, 88.12]